Protein AF-A0A0F9PPL3-F1 (afdb_monomer)

Solvent-accessible surface area (backbone atoms only — not comparable to full-atom values): 7436 Å² total; per-residue (Å²): 102,37,59,68,62,49,50,50,50,24,46,41,44,63,75,45,86,66,79,56,98,66,83,35,26,30,70,83,72,95,80,72,98,44,82,93,59,72,66,52,59,6,42,39,38,78,54,44,34,40,35,65,80,36,61,92,53,23,34,75,57,96,89,38,38,31,41,72,84,54,58,98,86,58,47,48,64,60,35,47,22,65,71,36,41,45,51,70,71,55,43,39,36,66,45,36,45,69,32,47,48,101,89,39,80,53,46,56,42,83,43,48,51,52,56,48,17,52,50,48,53,51,50,46,54,56,63,75,74,109

Structure (mmCIF, N/CA/C/O backbone):
data_AF-A0A0F9PPL3-F1
#
_entry.id   AF-A0A0F9PPL3-F1
#
loop_
_atom_site.group_PDB
_atom_site.id
_atom_site.type_symbol
_atom_site.label_atom_id
_atom_site.label_alt_id
_atom_site.label_comp_id
_atom_site.label_asym_id
_atom_site.label_entity_id
_atom_site.label_seq_id
_atom_site.pdbx_PDB_ins_code
_atom_site.Cartn_x
_atom_site.Cartn_y
_atom_site.Cartn_z
_atom_site.occupancy
_atom_site.B_iso_or_equiv
_atom_site.auth_seq_id
_atom_site.auth_comp_id
_atom_site.auth_asym_id
_atom_site.auth_atom_id
_atom_site.pdbx_PDB_model_num
ATOM 1 N N . MET A 1 1 ? -14.746 -1.148 1.327 1.00 94.25 1 MET A N 1
ATOM 2 C CA . MET A 1 1 ? -13.420 -1.378 1.930 1.00 94.25 1 MET A CA 1
ATOM 3 C C . MET A 1 1 ? -13.304 -2.798 2.449 1.00 94.25 1 MET A C 1
ATOM 5 O O . MET A 1 1 ? -14.136 -3.239 3.233 1.00 94.25 1 MET A O 1
ATOM 9 N N . ASN A 1 2 ? -12.224 -3.485 2.084 1.00 95.56 2 ASN A N 1
ATOM 10 C CA . ASN A 1 2 ? -11.830 -4.776 2.633 1.00 95.56 2 ASN A CA 1
ATOM 11 C C . ASN A 1 2 ? -10.816 -4.587 3.779 1.00 95.56 2 ASN A C 1
ATOM 13 O O . ASN A 1 2 ? -9.601 -4.665 3.582 1.00 95.56 2 ASN A O 1
ATOM 17 N N . ALA A 1 3 ? -11.331 -4.331 4.989 1.00 97.38 3 ALA A N 1
ATOM 18 C CA . ALA A 1 3 ? -10.523 -4.103 6.194 1.00 97.38 3 ALA A CA 1
ATOM 19 C C . ALA A 1 3 ? -9.535 -5.246 6.474 1.00 97.38 3 ALA A C 1
ATOM 21 O O . ALA A 1 3 ? -8.390 -5.000 6.844 1.00 97.38 3 ALA A O 1
ATOM 22 N N . SER A 1 4 ? -9.959 -6.496 6.259 1.00 98.06 4 SER A N 1
ATOM 23 C CA . SER A 1 4 ? -9.128 -7.673 6.527 1.00 98.06 4 SER A CA 1
ATOM 24 C C . SER A 1 4 ? -7.853 -7.671 5.682 1.00 98.06 4 SER A C 1
ATOM 26 O O . SER A 1 4 ? -6.767 -7.853 6.228 1.00 98.06 4 SER A O 1
ATOM 28 N N . ARG A 1 5 ? -7.957 -7.389 4.376 1.00 97.94 5 ARG A N 1
ATOM 29 C CA . ARG A 1 5 ? -6.788 -7.301 3.483 1.00 97.94 5 ARG A CA 1
ATOM 30 C C . ARG A 1 5 ? -5.855 -6.148 3.857 1.00 97.94 5 ARG A C 1
ATOM 32 O O . ARG A 1 5 ? -4.642 -6.326 3.863 1.00 97.94 5 ARG A O 1
ATOM 39 N N . LEU A 1 6 ? -6.405 -4.987 4.216 1.00 97.75 6 LEU A N 1
ATOM 40 C CA . LEU A 1 6 ? -5.604 -3.845 4.671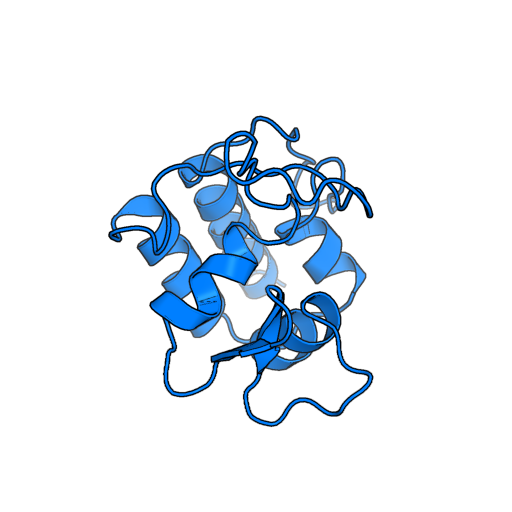 1.00 97.75 6 LEU A CA 1
ATOM 41 C C . LEU A 1 6 ? -4.837 -4.165 5.964 1.00 97.75 6 LEU A C 1
ATOM 43 O O . LEU A 1 6 ? -3.649 -3.870 6.070 1.00 97.75 6 LEU A O 1
ATOM 47 N N . LEU A 1 7 ? -5.486 -4.811 6.934 1.00 98.00 7 LEU A N 1
ATOM 48 C CA . LEU A 1 7 ? -4.837 -5.207 8.185 1.00 98.00 7 LEU A CA 1
ATOM 49 C C . LEU A 1 7 ? -3.779 -6.299 7.982 1.00 98.00 7 LEU A C 1
ATOM 51 O O . LEU A 1 7 ? -2.741 -6.235 8.636 1.00 98.00 7 LEU A O 1
ATOM 55 N N . GLN A 1 8 ? -4.002 -7.242 7.062 1.00 97.69 8 GLN A N 1
ATOM 56 C CA . GLN A 1 8 ? -2.989 -8.229 6.663 1.00 97.69 8 GLN A CA 1
ATOM 57 C C . GLN A 1 8 ? -1.757 -7.553 6.046 1.00 97.69 8 GLN A C 1
ATOM 59 O O . GLN A 1 8 ? -0.633 -7.900 6.402 1.00 97.69 8 GLN A O 1
ATOM 64 N N . LEU A 1 9 ? -1.946 -6.548 5.179 1.00 96.12 9 LEU A N 1
ATOM 65 C CA . LEU A 1 9 ? -0.821 -5.775 4.645 1.00 96.12 9 LEU A CA 1
ATOM 66 C C . LEU A 1 9 ? -0.060 -5.055 5.758 1.00 96.12 9 LEU A C 1
ATOM 68 O O . LEU A 1 9 ? 1.164 -5.106 5.798 1.00 96.12 9 LEU A O 1
ATOM 72 N N . ALA A 1 10 ? -0.776 -4.395 6.671 1.00 96.56 10 ALA A N 1
ATOM 73 C CA . ALA A 1 10 ? -0.157 -3.698 7.794 1.00 96.56 10 ALA A CA 1
ATOM 74 C C . ALA A 1 10 ? 0.653 -4.653 8.686 1.00 96.56 10 ALA A C 1
ATOM 76 O O . ALA A 1 10 ? 1.751 -4.309 9.111 1.00 96.56 10 ALA A O 1
ATOM 77 N N . GLU A 1 11 ? 0.142 -5.860 8.937 1.00 97.12 11 GLU A N 1
ATOM 78 C CA . GLU A 1 11 ? 0.864 -6.894 9.678 1.00 97.12 11 GLU A CA 1
ATOM 79 C C . GLU A 1 11 ? 2.133 -7.342 8.944 1.00 97.12 11 GLU A C 1
ATOM 81 O O . GLU A 1 11 ? 3.209 -7.330 9.540 1.00 97.12 11 GLU A O 1
ATOM 86 N N . HIS A 1 12 ? 2.052 -7.636 7.643 1.00 95.00 12 HIS A N 1
ATOM 87 C CA . HIS A 1 12 ? 3.228 -7.975 6.830 1.00 95.00 12 HIS A CA 1
ATOM 88 C C . HIS A 1 12 ? 4.293 -6.872 6.861 1.00 95.00 12 HIS A C 1
ATOM 90 O O . HIS A 1 12 ? 5.479 -7.136 7.056 1.00 95.00 12 HIS A O 1
ATOM 96 N N . LEU A 1 13 ? 3.867 -5.615 6.751 1.00 92.69 13 LEU A N 1
ATOM 97 C CA . LEU A 1 13 ? 4.751 -4.457 6.838 1.00 92.69 13 LEU A CA 1
ATOM 98 C C . LEU A 1 13 ? 5.356 -4.250 8.234 1.00 92.69 13 LEU A C 1
ATOM 100 O O . LEU A 1 13 ? 6.360 -3.561 8.345 1.00 92.69 13 LEU A O 1
ATOM 104 N N . GLU A 1 14 ? 4.798 -4.808 9.305 1.00 94.06 14 GLU A N 1
ATOM 105 C CA . GLU A 1 14 ? 5.356 -4.697 10.662 1.00 94.06 14 GLU A CA 1
ATOM 106 C C . GLU A 1 14 ? 6.247 -5.884 11.007 1.00 94.06 14 GLU A C 1
ATOM 108 O O . GLU A 1 14 ? 7.359 -5.694 11.499 1.00 94.06 14 GLU A O 1
ATOM 113 N N . THR A 1 15 ? 5.824 -7.105 10.687 1.00 89.81 15 THR A N 1
ATOM 114 C CA . THR A 1 15 ? 6.451 -8.337 11.195 1.00 89.81 15 THR A CA 1
ATOM 115 C C . THR A 1 15 ? 6.891 -9.311 10.106 1.00 89.81 15 THR A C 1
ATOM 117 O O . THR A 1 15 ? 7.691 -10.202 10.386 1.00 89.81 15 THR A O 1
ATOM 120 N N . GLY A 1 16 ? 6.428 -9.130 8.868 1.00 80.31 16 GLY A N 1
ATOM 121 C CA . GLY A 1 16 ? 6.745 -9.998 7.738 1.00 80.31 16 GLY A CA 1
ATOM 122 C C . GLY A 1 16 ? 8.163 -9.813 7.198 1.00 80.31 16 GLY A C 1
ATOM 123 O O . GLY A 1 16 ? 8.786 -8.748 7.342 1.00 80.31 16 GLY A O 1
ATOM 124 N N . GLU A 1 17 ? 8.661 -10.867 6.552 1.00 85.50 17 GLU A N 1
ATOM 125 C CA . GLU A 1 17 ? 9.817 -10.797 5.660 1.00 85.50 17 GLU A CA 1
ATOM 126 C C . GLU A 1 17 ? 9.386 -10.066 4.386 1.00 85.50 17 GLU A C 1
ATOM 128 O O . GLU A 1 17 ? 8.467 -10.505 3.699 1.00 85.50 17 GLU A O 1
ATOM 133 N N . LEU A 1 18 ? 10.010 -8.922 4.098 1.00 82.50 18 LEU A N 1
ATOM 134 C CA . LEU A 1 18 ? 9.692 -8.159 2.891 1.00 82.50 18 LEU A CA 1
ATOM 135 C C . LEU A 1 18 ? 10.105 -8.949 1.652 1.00 82.50 18 LEU A C 1
ATOM 137 O O . LEU A 1 18 ? 11.150 -9.598 1.643 1.00 82.50 18 LEU A O 1
ATOM 141 N N . GLY A 1 19 ? 9.346 -8.799 0.571 1.00 74.75 19 GLY A N 1
ATOM 142 C CA . GLY A 1 19 ? 9.712 -9.310 -0.746 1.00 74.75 19 GLY A CA 1
ATOM 143 C C . GLY A 1 19 ? 10.970 -8.651 -1.327 1.00 74.75 19 GLY A C 1
ATOM 144 O O . GLY A 1 19 ? 11.479 -9.110 -2.350 1.00 74.75 19 GLY A O 1
ATOM 145 N N . HIS A 1 20 ? 11.482 -7.587 -0.695 1.00 71.81 20 HIS A N 1
ATOM 146 C CA . HIS A 1 20 ? 12.694 -6.869 -1.091 1.00 71.81 20 HIS A CA 1
ATOM 147 C C . HIS A 1 20 ? 13.557 -6.407 0.105 1.00 71.81 20 HIS A C 1
ATOM 149 O O . HIS A 1 20 ? 13.058 -6.156 1.201 1.00 71.81 20 HIS A O 1
ATOM 155 N N . GLU A 1 21 ? 14.862 -6.196 -0.112 1.00 67.69 21 GLU A N 1
ATOM 156 C CA . GLU A 1 21 ? 15.834 -5.882 0.957 1.00 67.69 21 GLU A CA 1
ATOM 157 C C . GLU A 1 21 ? 15.652 -4.505 1.629 1.00 67.69 21 GLU A C 1
ATOM 159 O O . GLU A 1 21 ? 16.094 -4.308 2.762 1.00 67.69 21 GLU A O 1
ATOM 164 N N . LYS A 1 22 ? 15.044 -3.526 0.946 1.00 71.50 22 LYS A N 1
ATOM 165 C CA . LYS A 1 22 ? 14.916 -2.140 1.431 1.00 71.50 22 LYS A CA 1
ATOM 166 C C . LYS A 1 22 ? 13.520 -1.598 1.174 1.00 71.50 22 LYS A C 1
ATOM 168 O O . LYS A 1 22 ? 13.004 -1.757 0.081 1.00 71.50 22 LYS A O 1
ATOM 173 N N . PHE A 1 23 ? 12.953 -0.910 2.161 1.00 77.94 23 PHE A N 1
ATOM 174 C CA . PHE A 1 23 ? 11.664 -0.224 2.054 1.00 77.94 23 PHE A CA 1
ATOM 175 C C . PHE A 1 23 ? 11.869 1.282 1.811 1.00 77.94 23 PHE A C 1
ATOM 177 O O . PHE A 1 23 ? 12.662 1.903 2.518 1.00 77.94 23 PHE A O 1
ATOM 184 N N . PHE A 1 24 ? 11.150 1.871 0.847 1.00 76.69 24 PHE A N 1
ATOM 185 C CA . PHE A 1 24 ? 11.185 3.307 0.519 1.00 76.69 24 PHE A CA 1
ATOM 186 C C . PHE A 1 24 ? 9.825 3.799 -0.003 1.00 76.69 24 PHE A C 1
ATOM 188 O O . PHE A 1 24 ? 9.321 3.300 -1.007 1.00 76.69 24 PHE A O 1
ATOM 195 N N . PHE A 1 25 ? 9.254 4.819 0.637 1.00 78.31 25 PHE A N 1
ATOM 196 C CA . PHE A 1 25 ? 7.884 5.292 0.405 1.00 78.31 25 PHE A CA 1
ATOM 197 C C . PHE A 1 25 ? 7.796 6.567 -0.471 1.00 78.31 25 PHE A C 1
ATOM 199 O O . PHE A 1 25 ? 7.082 7.499 -0.139 1.00 78.31 25 PHE A O 1
ATOM 206 N N . GLY A 1 26 ? 8.558 6.706 -1.563 1.00 66.44 26 GLY A N 1
ATOM 207 C CA . GLY A 1 26 ? 8.543 7.936 -2.406 1.00 66.44 26 GLY A CA 1
ATOM 208 C C . GLY A 1 26 ? 7.458 8.029 -3.517 1.00 66.44 26 GLY A C 1
ATOM 209 O O . GLY A 1 26 ? 6.447 7.351 -3.456 1.00 66.44 26 GLY A O 1
ATOM 210 N N . SER A 1 27 ? 7.650 8.812 -4.601 1.00 55.78 27 SER A N 1
ATOM 211 C CA . SER A 1 27 ? 6.760 8.835 -5.810 1.00 55.78 27 SER A CA 1
ATOM 212 C C . SER A 1 27 ? 7.393 8.263 -7.106 1.00 55.78 27 SER A C 1
ATOM 214 O O . SER A 1 27 ? 8.617 8.225 -7.223 1.00 55.78 27 SER A O 1
ATOM 216 N N . PHE A 1 28 ? 6.597 7.797 -8.087 1.00 56.25 28 PHE A N 1
ATOM 217 C CA . PHE A 1 28 ? 7.105 7.266 -9.374 1.00 56.25 28 PHE A CA 1
ATOM 218 C C . PHE A 1 28 ? 8.019 8.275 -10.090 1.00 56.25 28 PHE A C 1
ATOM 220 O O . PHE A 1 28 ? 7.570 9.358 -10.460 1.00 56.25 28 PHE A O 1
ATOM 227 N N . THR A 1 29 ? 9.263 7.898 -10.387 1.00 41.03 29 THR A N 1
ATOM 228 C CA . THR A 1 29 ? 10.064 8.568 -11.420 1.00 41.03 29 THR A CA 1
ATOM 229 C C . THR A 1 29 ? 10.253 7.612 -12.590 1.00 41.03 29 THR A C 1
ATOM 231 O O . THR A 1 29 ? 10.987 6.627 -12.521 1.00 41.03 29 THR A O 1
ATOM 234 N N . ALA A 1 30 ? 9.550 7.880 -13.690 1.00 39.25 30 ALA A N 1
ATOM 235 C CA . ALA A 1 30 ? 9.774 7.188 -14.948 1.00 39.25 30 ALA A CA 1
ATOM 236 C C . ALA A 1 30 ? 11.198 7.493 -15.440 1.00 39.25 30 ALA A C 1
ATOM 238 O O . ALA A 1 30 ? 11.453 8.555 -15.999 1.00 39.25 30 ALA A O 1
ATOM 239 N N . GLY A 1 31 ? 12.122 6.558 -15.223 1.00 36.50 31 GLY A N 1
ATOM 240 C CA . GLY A 1 31 ? 13.445 6.586 -15.836 1.00 36.50 31 GLY A CA 1
ATOM 241 C C . GLY A 1 31 ? 14.592 6.509 -14.844 1.00 36.50 31 GLY A C 1
ATOM 242 O O . GLY A 1 31 ? 15.163 7.525 -14.489 1.00 36.50 31 GLY A O 1
ATOM 243 N N . GLU A 1 32 ? 14.985 5.289 -14.484 1.00 39.09 32 GLU A N 1
ATOM 244 C CA . GLU A 1 32 ? 16.390 4.868 -14.464 1.00 39.09 32 GLU A CA 1
ATOM 245 C C . GLU A 1 32 ? 16.431 3.336 -14.320 1.00 39.09 32 GLU A C 1
ATOM 247 O O . GLU A 1 32 ? 16.128 2.778 -13.271 1.00 39.09 32 GLU A O 1
ATOM 252 N N . ARG A 1 33 ? 16.791 2.628 -15.402 1.00 41.50 33 ARG A N 1
ATOM 253 C CA . ARG A 1 33 ? 17.044 1.172 -15.421 1.00 41.50 33 ARG A CA 1
ATOM 254 C C . ARG A 1 33 ? 18.409 0.847 -14.788 1.00 41.50 33 ARG A C 1
ATOM 256 O O . ARG A 1 33 ? 19.229 0.184 -15.418 1.00 41.50 33 ARG A O 1
ATOM 263 N N . ASN A 1 34 ? 18.710 1.381 -13.606 1.00 41.69 34 ASN A N 1
ATOM 264 C CA . ASN A 1 34 ? 19.970 1.095 -12.925 1.00 41.69 34 ASN A CA 1
ATOM 265 C C . ASN A 1 34 ? 19.734 0.110 -11.763 1.00 41.69 34 ASN A C 1
ATOM 267 O O . ASN A 1 34 ? 19.146 0.510 -10.759 1.00 41.69 34 ASN A O 1
ATOM 271 N N . PRO A 1 35 ? 20.200 -1.147 -11.869 1.00 41.28 35 PRO A N 1
ATOM 272 C CA . PRO A 1 35 ? 20.045 -2.152 -10.820 1.00 41.28 35 PRO A CA 1
ATOM 2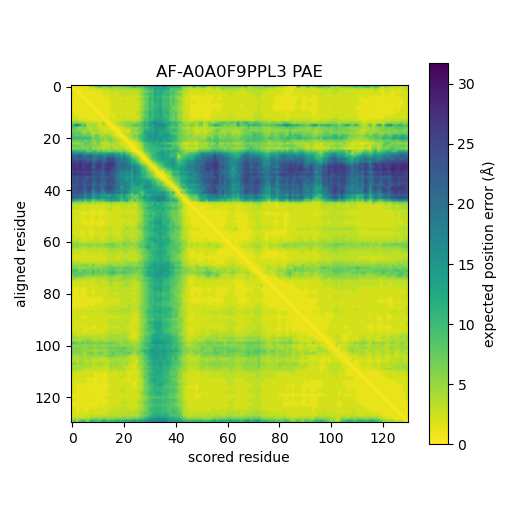73 C C . PRO A 1 35 ? 20.859 -1.848 -9.547 1.00 41.28 35 PRO A C 1
ATOM 275 O O . PRO A 1 35 ? 20.516 -2.319 -8.476 1.00 41.28 35 PRO A O 1
ATOM 278 N N . ASP A 1 36 ? 21.883 -0.996 -9.585 1.00 42.22 36 ASP A N 1
ATOM 279 C CA . ASP A 1 36 ? 22.588 -0.575 -8.357 1.00 42.22 36 ASP A CA 1
ATOM 280 C C . ASP A 1 36 ? 21.890 0.608 -7.663 1.00 42.22 36 ASP A C 1
ATOM 282 O O . ASP A 1 36 ? 22.242 1.016 -6.554 1.00 42.22 36 ASP A O 1
ATOM 286 N N . ARG A 1 37 ? 20.862 1.154 -8.322 1.00 43.31 37 ARG A N 1
ATOM 287 C CA . ARG A 1 37 ? 19.906 2.128 -7.794 1.00 43.31 37 ARG A CA 1
ATOM 288 C C . ARG A 1 37 ? 18.507 1.521 -7.765 1.00 43.31 37 ARG A C 1
ATOM 290 O O . ARG A 1 37 ? 17.551 2.209 -8.124 1.00 43.31 37 ARG A O 1
ATOM 297 N N . TYR A 1 38 ? 18.365 0.265 -7.327 1.00 41.81 38 TYR A N 1
ATOM 298 C CA . TYR A 1 38 ? 17.075 -0.249 -6.851 1.00 41.81 38 TYR A CA 1
ATOM 299 C C . TYR A 1 38 ? 16.640 0.548 -5.606 1.00 41.81 38 TYR A C 1
ATOM 301 O O . TYR A 1 38 ? 16.635 0.066 -4.478 1.00 41.81 38 TYR A O 1
ATOM 309 N N . ASN A 1 39 ? 16.297 1.813 -5.822 1.00 39.88 39 ASN A N 1
ATOM 310 C CA . ASN A 1 39 ? 15.390 2.562 -4.993 1.00 39.88 39 ASN A CA 1
ATOM 311 C C . ASN A 1 39 ? 14.038 1.984 -5.375 1.00 39.88 39 ASN A C 1
ATOM 313 O O . ASN A 1 39 ? 13.524 2.268 -6.457 1.00 39.88 39 ASN A O 1
ATOM 317 N N . CYS A 1 40 ? 13.529 1.072 -4.555 1.00 43.62 40 CYS A N 1
ATOM 318 C CA . CYS A 1 40 ? 12.172 0.574 -4.681 1.00 43.62 40 CYS A CA 1
ATOM 319 C C . CYS A 1 40 ? 11.241 1.758 -4.980 1.00 43.62 40 CYS A C 1
ATOM 321 O O . CYS A 1 40 ? 11.262 2.779 -4.291 1.00 43.62 40 CYS A O 1
ATOM 323 N N . GLY A 1 41 ? 10.527 1.646 -6.099 1.00 40.25 41 GLY A N 1
ATOM 324 C CA . GLY A 1 41 ? 9.656 2.661 -6.667 1.00 40.25 41 GLY A CA 1
ATOM 325 C C . GLY A 1 41 ? 8.409 2.869 -5.820 1.00 40.25 41 GLY A C 1
ATOM 326 O O . GLY A 1 41 ? 7.297 2.547 -6.218 1.00 40.25 41 GLY A O 1
ATOM 327 N N . THR A 1 42 ? 8.622 3.477 -4.666 1.00 50.81 42 THR A N 1
ATOM 328 C CA . THR A 1 42 ? 7.969 4.715 -4.309 1.00 50.81 42 THR A CA 1
ATOM 329 C C . THR A 1 42 ? 6.490 4.644 -3.886 1.00 50.81 42 THR A C 1
ATOM 331 O O . THR A 1 42 ? 6.233 4.694 -2.688 1.00 50.81 42 THR A O 1
ATOM 334 N N . VAL A 1 43 ? 5.518 4.447 -4.779 1.00 51.19 43 VAL A N 1
ATOM 335 C CA . VAL A 1 43 ? 4.130 4.112 -4.353 1.00 51.19 43 VAL A CA 1
ATOM 336 C C . VAL A 1 43 ? 4.003 2.601 -4.077 1.00 51.19 43 VAL A C 1
ATOM 338 O O . VAL A 1 43 ? 3.136 2.112 -3.352 1.00 51.19 43 VAL A O 1
ATOM 341 N N . GLY A 1 44 ? 4.937 1.844 -4.650 1.00 54.88 44 GLY A N 1
ATOM 342 C CA . GLY A 1 44 ? 4.981 0.396 -4.705 1.00 54.88 44 GLY A CA 1
ATOM 343 C C . GLY A 1 44 ? 5.881 -0.257 -3.666 1.00 54.88 44 GLY A C 1
ATOM 344 O O . GLY A 1 44 ? 6.397 -1.320 -3.964 1.00 54.88 44 GLY A O 1
ATOM 345 N N . CYS A 1 45 ? 6.079 0.308 -2.473 1.00 68.62 45 CYS A N 1
ATOM 346 C CA . CYS A 1 45 ? 6.577 -0.521 -1.369 1.00 68.62 45 CYS A CA 1
ATOM 347 C C . CYS A 1 45 ? 5.411 -1.240 -0.694 1.00 68.62 45 CYS A C 1
ATOM 349 O O . CYS A 1 45 ? 5.339 -2.452 -0.779 1.00 68.62 45 CYS A O 1
ATOM 351 N N . ALA A 1 46 ? 4.407 -0.538 -0.162 1.00 81.81 46 ALA A N 1
ATOM 352 C CA . ALA A 1 46 ? 3.231 -1.223 0.389 1.00 81.81 46 ALA A CA 1
ATOM 353 C C . ALA A 1 46 ? 2.469 -2.040 -0.677 1.00 81.81 46 ALA A C 1
ATOM 355 O O . ALA A 1 46 ? 2.186 -3.211 -0.456 1.00 81.81 46 ALA A O 1
ATOM 356 N N . ILE A 1 47 ? 2.207 -1.471 -1.862 1.00 89.06 47 ILE A N 1
ATOM 357 C CA . ILE A 1 47 ? 1.557 -2.214 -2.961 1.00 89.06 47 ILE A CA 1
ATOM 358 C C . ILE A 1 47 ? 2.521 -3.229 -3.611 1.00 89.06 47 ILE A C 1
ATOM 360 O O . ILE A 1 47 ? 2.092 -4.273 -4.094 1.00 89.06 47 ILE A O 1
ATOM 364 N N . GLY A 1 48 ? 3.833 -2.971 -3.611 1.00 86.56 48 GLY A N 1
ATOM 365 C CA . GLY A 1 48 ? 4.823 -3.923 -4.143 1.00 86.56 48 GLY A CA 1
ATOM 366 C C . GLY A 1 48 ? 5.059 -5.136 -3.264 1.00 86.56 48 GLY A C 1
ATOM 367 O O . GLY A 1 48 ? 5.539 -6.145 -3.768 1.00 86.56 48 GLY A O 1
ATOM 368 N N . GLU A 1 49 ? 4.651 -5.084 -2.000 1.00 89.88 49 GLU A N 1
ATOM 369 C CA . GLU A 1 49 ? 4.580 -6.262 -1.144 1.00 89.88 49 GLU A CA 1
ATOM 370 C C . GLU A 1 49 ? 3.344 -7.133 -1.450 1.00 89.88 49 GLU A C 1
ATOM 372 O O . GLU A 1 49 ? 3.314 -8.296 -1.053 1.00 89.88 49 GLU A O 1
ATOM 377 N N . CYS A 1 50 ? 2.341 -6.651 -2.205 1.00 92.62 50 CYS A N 1
ATOM 378 C CA . CYS A 1 50 ? 1.131 -7.433 -2.496 1.00 92.62 50 CYS A CA 1
ATOM 379 C C . CYS A 1 50 ? 1.414 -8.797 -3.165 1.00 92.62 50 CYS A C 1
ATOM 381 O O . CYS A 1 50 ? 0.819 -9.780 -2.725 1.00 92.62 50 CYS A O 1
ATOM 383 N N . PRO A 1 51 ? 2.317 -8.935 -4.163 1.00 91.81 51 PRO A N 1
ATOM 384 C CA . PRO A 1 51 ? 2.713 -10.247 -4.687 1.00 91.81 51 PRO A CA 1
ATOM 385 C C . PRO A 1 51 ? 3.373 -11.183 -3.663 1.00 91.81 51 PRO A C 1
ATOM 387 O O . PRO A 1 51 ? 3.285 -12.397 -3.830 1.00 91.81 51 PRO A O 1
ATOM 390 N N . ALA A 1 52 ? 4.022 -10.655 -2.618 1.00 90.00 52 ALA A N 1
ATOM 391 C CA . ALA A 1 52 ? 4.607 -11.463 -1.546 1.00 90.00 52 ALA A CA 1
ATOM 392 C C . ALA A 1 52 ? 3.539 -11.931 -0.542 1.00 90.00 52 ALA A C 1
ATOM 394 O O . ALA A 1 52 ? 3.550 -13.090 -0.131 1.00 90.00 52 ALA A O 1
ATOM 395 N N . VAL A 1 53 ? 2.583 -11.059 -0.197 1.00 93.81 53 VAL A N 1
ATOM 396 C CA . VAL A 1 53 ? 1.483 -11.374 0.734 1.00 93.81 53 VAL A CA 1
ATOM 397 C C . VAL A 1 53 ? 0.421 -12.271 0.080 1.00 93.81 53 VAL A C 1
ATOM 399 O O . VAL A 1 53 ? -0.069 -13.213 0.702 1.00 93.81 53 VAL A O 1
ATOM 402 N N . TRP A 1 54 ? 0.084 -12.018 -1.189 1.00 96.12 54 TRP A N 1
ATOM 403 C CA . TRP A 1 54 ? -0.977 -12.710 -1.931 1.00 96.12 54 TRP A CA 1
ATOM 404 C C . TRP A 1 54 ? -0.505 -13.195 -3.315 1.00 96.12 54 TRP A C 1
ATOM 406 O O . TRP A 1 54 ? -1.030 -12.760 -4.345 1.00 96.12 54 TRP A O 1
ATOM 416 N N . PRO A 1 55 ? 0.435 -14.156 -3.388 1.00 94.56 55 PRO A N 1
ATOM 417 C CA . PRO A 1 55 ? 1.018 -14.618 -4.657 1.00 94.56 55 PRO A CA 1
ATOM 418 C C . PRO A 1 55 ? 0.008 -15.275 -5.616 1.00 94.56 55 PRO A C 1
ATOM 420 O O . PRO A 1 55 ? 0.273 -15.405 -6.815 1.00 94.56 55 PRO A O 1
ATOM 423 N N . GLY A 1 56 ? -1.150 -15.709 -5.106 1.00 96.50 56 GLY A N 1
ATOM 424 C CA . GLY A 1 56 ? -2.253 -16.256 -5.902 1.00 96.50 56 GLY A CA 1
ATOM 425 C C . GLY A 1 56 ? -3.173 -15.202 -6.527 1.00 96.50 56 GLY A C 1
ATOM 426 O O . GLY A 1 56 ? -3.936 -15.545 -7.423 1.00 96.50 56 GLY A O 1
ATOM 427 N N . GLU A 1 57 ? -3.098 -13.943 -6.088 1.00 97.88 57 GLU A N 1
ATOM 428 C CA . GLU A 1 57 ? -3.965 -12.845 -6.549 1.00 97.88 57 GLU A CA 1
ATOM 429 C C . GLU A 1 57 ? -3.165 -11.754 -7.271 1.00 97.88 57 GLU A C 1
ATOM 431 O O . GLU A 1 57 ? -3.665 -11.147 -8.216 1.00 97.88 57 GLU A O 1
ATOM 436 N N . TRP A 1 58 ? -1.907 -11.553 -6.876 1.00 94.25 58 TRP A N 1
ATOM 437 C CA . TRP A 1 58 ? -1.009 -10.540 -7.420 1.00 94.25 58 TRP A CA 1
ATOM 438 C C . TRP A 1 58 ? 0.199 -11.159 -8.127 1.00 94.25 58 TRP A C 1
ATOM 440 O O . TRP A 1 58 ? 0.659 -12.252 -7.791 1.00 94.25 58 TRP A O 1
ATOM 450 N N . GLU A 1 59 ? 0.738 -10.436 -9.104 1.00 90.81 59 GLU A N 1
ATOM 451 C CA . GLU A 1 59 ? 1.992 -10.763 -9.778 1.00 90.81 59 GLU A CA 1
ATOM 452 C C . GLU A 1 59 ? 2.746 -9.505 -10.218 1.00 90.81 59 GLU A C 1
ATOM 454 O O . GLU A 1 59 ? 2.205 -8.400 -10.212 1.00 90.81 59 GLU A O 1
ATOM 459 N N . PHE A 1 60 ? 4.005 -9.673 -10.624 1.00 85.31 60 PHE A N 1
ATOM 460 C CA . PHE A 1 60 ? 4.767 -8.603 -11.257 1.00 85.31 60 PHE A CA 1
ATOM 461 C C . PHE A 1 60 ? 4.626 -8.669 -12.778 1.00 85.31 60 PHE A C 1
ATOM 463 O O . PHE A 1 60 ? 5.103 -9.611 -13.413 1.00 85.31 60 PHE A O 1
ATOM 470 N N . LYS A 1 61 ? 4.058 -7.621 -13.375 1.00 82.00 61 LYS A N 1
ATOM 471 C CA . LYS A 1 61 ? 4.001 -7.421 -14.826 1.00 82.00 61 LYS A CA 1
ATOM 472 C C . LYS A 1 61 ? 4.799 -6.175 -15.181 1.00 82.00 61 LYS A C 1
ATOM 474 O O . LYS A 1 61 ? 4.511 -5.093 -14.690 1.00 82.00 61 LYS A O 1
ATOM 479 N N . ASN A 1 62 ? 5.833 -6.316 -16.013 1.00 78.94 62 ASN A N 1
ATOM 480 C CA . ASN A 1 62 ? 6.744 -5.212 -16.356 1.00 78.94 62 ASN A CA 1
ATOM 481 C C . ASN A 1 62 ? 7.306 -4.474 -15.119 1.00 78.94 62 ASN A C 1
ATOM 483 O O . ASN A 1 62 ? 7.363 -3.249 -15.108 1.00 78.94 62 ASN A O 1
ATOM 487 N N . LEU A 1 63 ? 7.723 -5.228 -14.090 1.00 75.94 63 LEU A N 1
ATOM 488 C CA . LEU A 1 63 ? 8.221 -4.724 -12.793 1.00 75.94 63 LEU A CA 1
ATOM 489 C C . LEU A 1 63 ? 7.173 -4.022 -11.911 1.00 75.94 63 LEU A C 1
ATOM 491 O O . LEU A 1 63 ? 7.522 -3.497 -10.859 1.00 75.94 63 LEU A O 1
ATOM 495 N N . MET A 1 64 ? 5.901 -4.039 -12.306 1.00 81.38 64 MET A N 1
ATOM 496 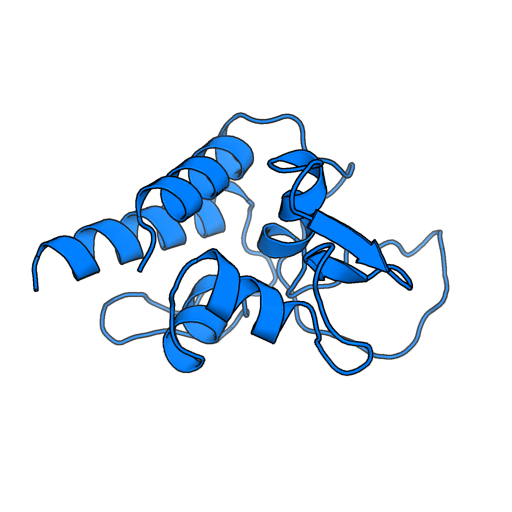C CA . MET A 1 64 ? 4.808 -3.418 -11.565 1.00 81.38 64 MET A CA 1
ATOM 497 C C . MET A 1 64 ? 3.948 -4.494 -10.895 1.00 81.38 64 MET A C 1
ATOM 499 O O . MET A 1 64 ? 3.564 -5.448 -11.576 1.00 81.38 64 MET A O 1
ATOM 503 N N . PRO A 1 65 ? 3.632 -4.373 -9.594 1.00 86.88 65 PRO A N 1
ATOM 504 C CA . PRO A 1 65 ? 2.675 -5.258 -8.942 1.00 86.88 65 PRO A CA 1
ATOM 505 C C . PRO A 1 65 ? 1.277 -4.983 -9.503 1.00 86.88 65 PRO A C 1
ATOM 507 O O . PRO A 1 65 ? 0.787 -3.856 -9.441 1.00 86.88 65 PRO A O 1
ATOM 510 N N . VAL A 1 66 ? 0.626 -5.994 -10.058 1.00 91.62 66 VAL A N 1
ATOM 511 C CA . VAL A 1 66 ? -0.747 -5.908 -10.571 1.00 91.62 66 VAL A CA 1
ATOM 512 C C . VAL A 1 66 ? -1.532 -7.144 -10.151 1.00 91.62 66 VAL A C 1
ATOM 514 O O . VAL A 1 66 ? -0.946 -8.171 -9.798 1.00 91.62 66 VAL A O 1
ATOM 517 N N . LEU A 1 67 ? -2.861 -7.060 -10.187 1.00 95.81 67 LEU A N 1
ATOM 518 C CA . LEU A 1 67 ? -3.699 -8.246 -10.039 1.00 95.81 67 LEU A CA 1
ATOM 519 C C . LEU A 1 67 ? -3.486 -9.183 -11.231 1.00 95.81 67 LEU A C 1
ATOM 521 O O . LEU A 1 67 ? -3.315 -8.741 -12.365 1.00 95.81 67 LEU A O 1
ATOM 525 N N . ARG A 1 68 ? -3.535 -10.493 -10.992 1.00 95.88 68 ARG A N 1
ATOM 526 C CA . ARG A 1 68 ? -3.384 -11.507 -12.051 1.00 95.88 68 ARG A CA 1
ATOM 527 C C . ARG A 1 68 ? -4.472 -11.430 -13.121 1.00 95.88 68 ARG A C 1
ATOM 529 O O . ARG A 1 68 ? -4.251 -11.851 -14.251 1.00 95.88 68 ARG A O 1
ATOM 536 N N . ASP A 1 69 ? -5.645 -10.919 -12.763 1.00 95.69 69 ASP A N 1
ATOM 537 C CA . ASP A 1 69 ? -6.776 -10.703 -13.666 1.00 95.69 69 ASP A CA 1
ATOM 538 C C . ASP A 1 69 ? -6.847 -9.265 -14.215 1.00 95.69 69 ASP A C 1
ATOM 540 O O . ASP A 1 69 ? -7.833 -8.897 -14.854 1.00 95.69 69 ASP A O 1
ATOM 544 N N . ALA A 1 70 ? -5.819 -8.444 -13.976 1.00 92.44 70 ALA A N 1
ATOM 545 C CA . ALA A 1 70 ? -5.757 -7.070 -14.456 1.00 92.44 70 ALA A CA 1
ATOM 546 C C . ALA A 1 70 ? -5.674 -7.005 -15.991 1.00 92.44 70 ALA A C 1
ATOM 548 O O . ALA A 1 70 ? -4.884 -7.709 -16.633 1.00 92.44 70 ALA A O 1
ATOM 549 N N . GLY A 1 71 ? -6.470 -6.112 -16.588 1.00 89.94 71 GLY A N 1
ATOM 550 C CA . GLY A 1 71 ? -6.384 -5.803 -18.015 1.00 89.94 71 GLY A CA 1
ATOM 551 C C . GLY A 1 71 ? -5.032 -5.195 -18.419 1.00 89.94 71 GLY A C 1
ATOM 552 O O . GLY A 1 71 ? -4.228 -4.784 -17.587 1.00 89.94 71 GLY A O 1
ATOM 553 N N . GLU A 1 72 ? -4.759 -5.089 -19.724 1.00 85.75 72 GLU A N 1
ATOM 554 C CA . GLU A 1 72 ? -3.486 -4.530 -20.227 1.00 85.75 72 GLU A CA 1
ATOM 555 C C . GLU A 1 72 ? -3.236 -3.068 -19.833 1.00 85.75 72 GLU A C 1
ATOM 557 O O . GLU A 1 72 ? -2.084 -2.643 -19.789 1.00 85.75 72 GLU A O 1
ATOM 562 N N . LEU A 1 73 ? -4.303 -2.317 -19.555 1.00 85.00 73 LEU A N 1
ATOM 563 C CA . LEU A 1 73 ? -4.259 -0.893 -19.216 1.00 85.00 73 LEU A CA 1
ATOM 564 C C . LEU A 1 73 ? -4.379 -0.622 -17.711 1.00 85.00 73 LEU A C 1
ATOM 566 O O . LEU A 1 73 ? -4.376 0.538 -17.311 1.00 85.00 73 LEU A O 1
ATOM 570 N N . GLU A 1 74 ? -4.517 -1.659 -16.884 1.00 85.50 74 GLU A N 1
ATOM 571 C CA . GLU A 1 74 ? -4.604 -1.489 -15.436 1.00 85.50 74 GLU A CA 1
ATOM 572 C C . GLU A 1 74 ? -3.212 -1.330 -14.822 1.00 85.50 74 GLU A C 1
ATOM 574 O O . GLU A 1 74 ? -2.313 -2.145 -15.043 1.00 85.50 74 GLU A O 1
ATOM 579 N N . ASP A 1 75 ? -3.048 -0.278 -14.024 1.00 88.62 75 ASP A N 1
ATOM 580 C CA . ASP A 1 75 ? -1.849 -0.050 -13.226 1.00 88.62 75 ASP A CA 1
ATOM 581 C C . ASP A 1 75 ? -2.015 -0.554 -11.781 1.00 88.62 75 ASP A C 1
ATOM 583 O O . ASP A 1 75 ? -3.090 -0.981 -11.3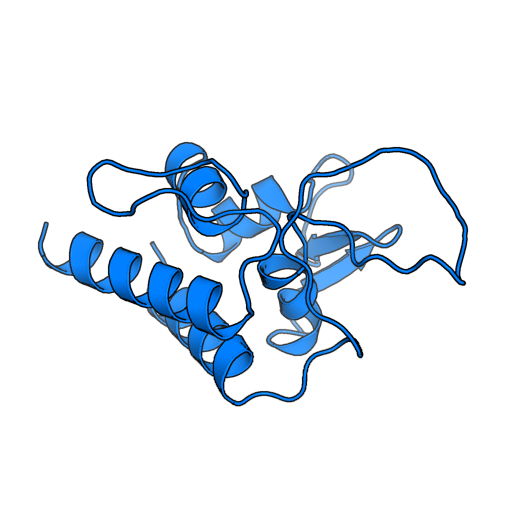44 1.00 88.62 75 ASP A O 1
ATOM 587 N N . SER A 1 76 ? -0.922 -0.497 -11.019 1.00 88.50 76 SER A N 1
ATOM 588 C CA . SER A 1 76 ? -0.877 -0.921 -9.618 1.00 88.50 76 SER A CA 1
ATOM 589 C C . SER A 1 76 ? -1.855 -0.167 -8.714 1.00 88.50 76 SER A C 1
ATOM 591 O O . SER A 1 76 ? -2.315 -0.735 -7.725 1.00 88.50 76 SER A O 1
ATOM 593 N N . LEU A 1 77 ? -2.176 1.091 -9.034 1.00 89.31 77 LEU A N 1
ATOM 594 C CA . LEU A 1 77 ? -3.057 1.923 -8.214 1.00 89.31 77 LEU A CA 1
ATOM 595 C C . LEU A 1 77 ? -4.507 1.479 -8.381 1.00 89.31 77 LEU A C 1
ATOM 597 O O . LEU A 1 77 ? -5.177 1.193 -7.392 1.00 89.31 77 LEU A O 1
ATOM 601 N N . ASN A 1 78 ? -4.945 1.303 -9.629 1.00 91.69 78 ASN A N 1
ATOM 602 C CA . ASN A 1 78 ? -6.263 0.757 -9.950 1.00 91.69 78 ASN A CA 1
ATOM 603 C C . ASN A 1 78 ? -6.436 -0.660 -9.377 1.00 91.69 78 ASN A C 1
ATOM 605 O O . ASN A 1 78 ? -7.483 -0.991 -8.815 1.00 91.69 78 ASN A O 1
ATOM 609 N N . CYS A 1 79 ? -5.386 -1.484 -9.456 1.00 94.06 79 CYS A N 1
ATOM 610 C CA . CYS A 1 79 ? -5.367 -2.808 -8.838 1.00 94.06 79 CYS A CA 1
ATOM 611 C C . CYS A 1 79 ? -5.555 -2.730 -7.315 1.00 94.06 79 CYS A C 1
ATOM 613 O O . CYS A 1 79 ? -6.333 -3.500 -6.754 1.00 94.06 79 CYS A O 1
ATOM 615 N N . ALA A 1 80 ? -4.875 -1.798 -6.639 1.00 94.19 80 ALA A N 1
ATOM 616 C CA . ALA A 1 80 ? -4.984 -1.620 -5.194 1.00 94.19 80 ALA A CA 1
ATOM 617 C C . ALA A 1 80 ? -6.372 -1.113 -4.778 1.00 94.19 80 ALA A C 1
ATOM 619 O O . ALA A 1 80 ? -6.958 -1.669 -3.849 1.00 94.19 80 ALA A O 1
ATOM 620 N N . GLU A 1 81 ? -6.929 -0.126 -5.490 1.00 95.31 81 GLU A N 1
ATOM 621 C CA . GLU A 1 81 ? -8.307 0.347 -5.287 1.00 95.31 81 GLU A CA 1
ATOM 622 C C . GLU A 1 81 ? -9.300 -0.815 -5.346 1.00 95.31 81 GLU A C 1
ATOM 624 O O . GLU A 1 81 ? -10.063 -1.034 -4.402 1.00 95.31 81 GLU A O 1
ATOM 629 N N . ARG A 1 82 ? -9.225 -1.627 -6.409 1.00 96.62 82 ARG A N 1
ATOM 630 C CA . ARG A 1 82 ? -10.098 -2.792 -6.597 1.00 96.62 82 ARG A CA 1
ATOM 631 C C . ARG A 1 82 ? -9.896 -3.852 -5.517 1.00 96.62 82 ARG A C 1
ATOM 633 O O . ARG A 1 82 ? -10.862 -4.412 -5.006 1.00 96.62 82 ARG A O 1
ATOM 640 N N . PHE A 1 83 ? -8.648 -4.152 -5.171 1.00 97.38 83 PHE A N 1
ATOM 641 C CA . PHE A 1 83 ? -8.323 -5.240 -4.253 1.00 97.38 83 PHE A CA 1
ATOM 642 C C . PHE A 1 83 ? -8.691 -4.933 -2.798 1.00 97.38 83 PHE A C 1
ATOM 644 O O . PHE A 1 83 ? -9.209 -5.803 -2.087 1.00 97.38 83 PHE A O 1
ATOM 651 N N . PHE A 1 84 ? -8.435 -3.699 -2.362 1.00 97.31 84 PHE A N 1
ATOM 652 C CA . PHE A 1 84 ? -8.755 -3.221 -1.019 1.00 97.31 84 PHE A CA 1
ATOM 653 C C . PHE A 1 84 ? -10.154 -2.606 -0.922 1.00 97.31 84 PHE A C 1
ATOM 655 O O . PHE A 1 84 ? -10.594 -2.293 0.185 1.00 97.31 84 PHE A O 1
ATOM 662 N N . ASP A 1 85 ? -10.873 -2.483 -2.041 1.00 97.44 85 ASP A N 1
ATOM 663 C CA . ASP A 1 85 ? -12.213 -1.895 -2.128 1.00 97.44 85 ASP A CA 1
ATOM 664 C C . ASP A 1 85 ? -12.248 -0.473 -1.524 1.00 97.44 85 ASP A C 1
ATOM 666 O O . ASP A 1 85 ? -13.056 -0.149 -0.648 1.00 97.44 85 ASP A O 1
ATOM 670 N N . ILE A 1 86 ? -11.286 0.351 -1.945 1.00 95.94 86 ILE A N 1
ATOM 671 C CA . ILE A 1 86 ? -11.102 1.758 -1.551 1.00 95.94 86 ILE A CA 1
ATOM 672 C C . ILE A 1 86 ? -11.169 2.653 -2.792 1.00 95.94 86 ILE A C 1
ATOM 674 O O . ILE A 1 86 ? -10.938 2.186 -3.904 1.00 95.94 86 ILE A O 1
ATOM 678 N N . ASN A 1 87 ? -11.481 3.937 -2.617 1.00 95.50 87 ASN A N 1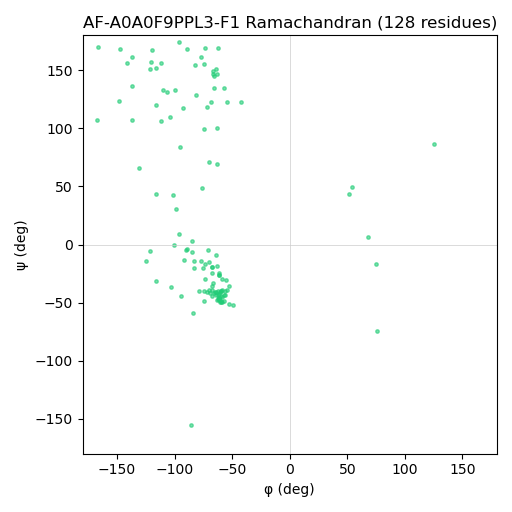
ATOM 679 C CA . ASN A 1 87 ? -11.501 4.896 -3.732 1.00 95.50 87 ASN A CA 1
ATOM 680 C C . ASN A 1 87 ? -10.135 5.571 -3.958 1.00 95.50 87 ASN A C 1
ATOM 682 O O . ASN A 1 87 ? -9.255 5.509 -3.103 1.00 95.50 87 ASN A O 1
ATOM 686 N N . GLY A 1 88 ? -9.980 6.272 -5.086 1.00 92.69 88 GLY A N 1
ATOM 687 C CA . GLY A 1 88 ? -8.749 6.993 -5.433 1.00 92.69 88 GLY A CA 1
ATOM 688 C C . GLY A 1 88 ? -8.187 7.907 -4.338 1.00 92.69 88 GLY A C 1
ATOM 689 O O . GLY A 1 88 ? -7.022 7.745 -3.982 1.00 92.69 88 GLY A O 1
ATOM 690 N N . PRO A 1 89 ? -8.966 8.830 -3.741 1.00 93.69 89 PRO A N 1
ATOM 691 C CA . PRO A 1 89 ? -8.485 9.642 -2.621 1.00 93.69 89 PRO A CA 1
ATOM 692 C C . PRO A 1 89 ? -7.966 8.828 -1.427 1.00 93.69 89 PRO A C 1
ATOM 694 O O . PRO A 1 89 ? -6.954 9.190 -0.834 1.00 93.69 89 PRO A O 1
ATOM 697 N N . GLU A 1 90 ? -8.628 7.725 -1.078 1.00 95.00 90 GLU A N 1
ATOM 698 C CA . GLU A 1 90 ? -8.192 6.825 -0.004 1.00 95.00 90 GLU A CA 1
ATOM 699 C C . GLU A 1 90 ? -6.919 6.065 -0.378 1.00 95.00 90 GLU A C 1
ATOM 701 O O . GLU A 1 90 ? -6.014 5.955 0.443 1.00 95.00 90 GLU A O 1
ATOM 706 N N . MET A 1 91 ? -6.822 5.585 -1.618 1.00 93.88 91 MET A N 1
ATOM 707 C CA . MET A 1 91 ? -5.628 4.929 -2.148 1.00 93.88 91 MET A CA 1
ATOM 708 C C . MET A 1 91 ? -4.425 5.875 -2.110 1.00 93.88 91 MET A C 1
ATOM 710 O O . MET A 1 91 ? -3.392 5.523 -1.537 1.00 93.88 91 MET A O 1
ATOM 714 N N . LEU A 1 92 ? -4.578 7.101 -2.621 1.00 90.19 92 LEU A N 1
ATOM 715 C CA . LEU A 1 92 ? -3.536 8.126 -2.578 1.00 90.19 92 LEU A CA 1
ATOM 716 C C . LEU A 1 92 ? -3.134 8.414 -1.133 1.00 90.19 92 LEU A C 1
ATOM 718 O O . LEU A 1 92 ? -1.961 8.344 -0.779 1.00 90.19 92 LEU A O 1
ATOM 722 N N . ALA A 1 93 ? -4.114 8.644 -0.263 1.00 91.88 93 ALA A N 1
ATOM 723 C CA . ALA A 1 93 ? -3.863 8.910 1.139 1.00 91.88 93 ALA A CA 1
ATOM 724 C C . ALA A 1 93 ? -3.376 7.698 1.939 1.00 91.88 93 ALA A C 1
ATOM 726 O O . ALA A 1 93 ? -3.085 7.869 3.114 1.00 91.88 93 ALA A O 1
ATOM 727 N N . LEU A 1 94 ? -3.296 6.489 1.397 1.00 92.44 94 LEU A N 1
ATOM 728 C CA . LEU A 1 94 ? -2.688 5.346 2.083 1.00 92.44 94 LEU A CA 1
ATOM 729 C C . LEU A 1 94 ? -1.292 5.049 1.551 1.00 92.44 94 LEU A C 1
ATOM 731 O O . LEU A 1 94 ? -0.411 4.683 2.330 1.00 92.44 94 LEU A O 1
ATOM 735 N N . PHE A 1 95 ? -1.098 5.214 0.244 1.00 90.81 95 PHE A N 1
ATOM 736 C CA . PHE A 1 95 ? 0.042 4.643 -0.463 1.00 90.81 95 PHE A CA 1
ATOM 737 C C . PHE A 1 95 ? 0.924 5.671 -1.180 1.00 90.81 95 PHE A C 1
ATOM 739 O O . PHE A 1 95 ? 1.986 5.294 -1.666 1.00 90.81 95 PHE A O 1
ATOM 746 N N . CYS A 1 96 ? 0.551 6.954 -1.205 1.00 87.94 96 CYS A N 1
ATOM 747 C CA . CYS A 1 96 ? 1.378 8.020 -1.769 1.00 87.94 96 CYS A CA 1
ATOM 748 C C . CYS A 1 96 ? 1.926 8.950 -0.669 1.00 87.94 96 CYS A C 1
ATOM 750 O O . CYS A 1 96 ? 1.169 9.404 0.196 1.00 87.94 96 CYS A O 1
ATOM 752 N N . PRO A 1 97 ? 3.228 9.286 -0.689 1.00 87.19 97 PRO A N 1
ATOM 753 C CA . PRO A 1 97 ? 3.790 10.263 0.238 1.00 87.19 97 PRO A CA 1
ATOM 754 C C . PRO A 1 97 ? 3.237 11.660 -0.025 1.00 87.19 97 PRO A C 1
ATOM 756 O O . PRO A 1 97 ? 2.931 12.023 -1.158 1.00 87.19 97 PRO A O 1
ATOM 759 N N . GLY A 1 98 ? 3.141 12.462 1.031 1.00 87.75 98 GLY A N 1
ATOM 760 C CA . GLY A 1 98 ? 2.603 13.823 0.971 1.00 87.75 98 GLY A CA 1
ATOM 761 C C . GLY A 1 98 ? 1.078 13.901 0.842 1.00 87.75 98 GLY A C 1
ATOM 762 O O . GLY A 1 98 ? 0.507 14.939 1.170 1.00 87.75 98 GLY A O 1
ATOM 763 N N . GLU A 1 99 ? 0.417 12.811 0.456 1.00 88.81 99 GLU A N 1
ATOM 764 C CA . GLU A 1 99 ? -1.041 12.715 0.404 1.00 88.81 99 GLU A CA 1
ATOM 765 C C . GLU A 1 99 ? -1.612 12.389 1.784 1.00 88.81 99 GLU A C 1
ATOM 767 O O . GLU A 1 99 ? -0.935 11.794 2.622 1.00 88.81 99 GLU A O 1
ATOM 772 N N . GLY A 1 100 ? -2.862 12.768 2.048 1.00 89.19 100 GLY A N 1
ATOM 773 C CA . GLY A 1 100 ? -3.527 12.550 3.333 1.00 89.19 100 GLY A CA 1
ATOM 774 C C . GLY A 1 100 ? -5.036 12.774 3.273 1.00 89.19 100 GLY A C 1
ATOM 775 O O . GLY A 1 100 ? -5.569 13.282 2.291 1.00 89.19 100 GLY A O 1
ATOM 776 N N . LEU A 1 101 ? -5.723 12.398 4.348 1.00 89.81 101 LEU A N 1
ATOM 777 C CA . LEU A 1 101 ? -7.140 12.690 4.583 1.00 89.81 101 LEU A CA 1
ATOM 778 C C . LEU A 1 101 ? -7.281 13.506 5.870 1.00 89.81 101 LEU A C 1
ATOM 780 O O . LEU A 1 101 ? -6.364 13.572 6.684 1.00 89.81 101 LEU A O 1
ATOM 784 N N . SER A 1 102 ? -8.457 14.085 6.113 1.00 87.75 102 SER A N 1
ATOM 785 C CA . SER A 1 102 ? -8.737 14.785 7.379 1.00 87.75 102 SER A CA 1
ATOM 786 C C . SER A 1 102 ? -8.502 13.906 8.617 1.00 87.75 102 SER A C 1
ATOM 788 O O . SER A 1 102 ? -8.127 14.413 9.670 1.00 87.75 102 SER A O 1
ATOM 790 N N . CYS A 1 103 ? -8.695 12.593 8.482 1.00 85.94 103 CYS A N 1
ATOM 791 C CA . CYS A 1 103 ? -8.491 11.585 9.520 1.00 85.94 103 CYS A CA 1
ATOM 792 C C . CYS A 1 103 ? -7.084 10.963 9.533 1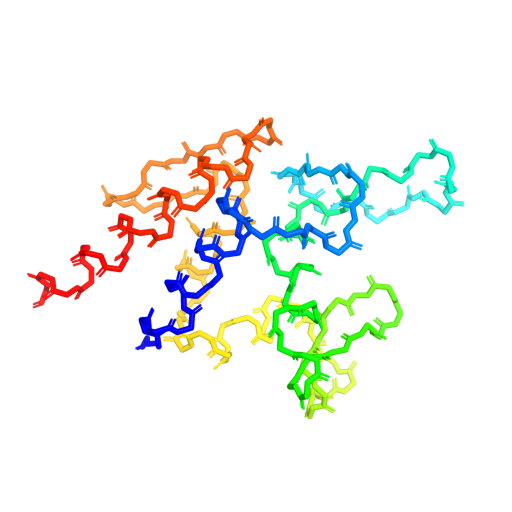.00 85.94 103 CYS A C 1
ATOM 794 O O . CYS A 1 103 ? -6.740 10.272 10.491 1.00 85.94 103 CYS A O 1
ATOM 796 N N . ILE A 1 104 ? -6.280 11.170 8.484 1.00 88.62 104 ILE A N 1
ATOM 797 C CA . ILE A 1 104 ? -4.968 10.534 8.312 1.00 88.62 104 ILE A CA 1
ATOM 798 C C . ILE A 1 104 ? -3.972 11.576 7.813 1.00 88.62 104 ILE A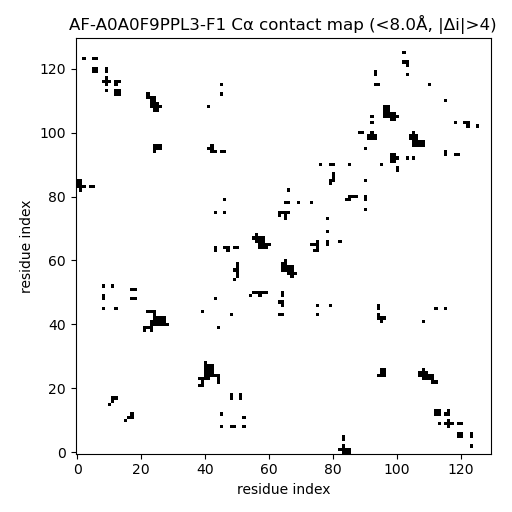 C 1
ATOM 800 O O . ILE A 1 104 ? -4.023 11.949 6.637 1.00 88.62 104 ILE A O 1
ATOM 804 N N . PRO A 1 105 ? -3.043 12.033 8.668 1.00 89.94 105 PRO A N 1
ATOM 805 C CA . PRO A 1 105 ? -2.083 13.047 8.270 1.00 89.94 105 PRO A CA 1
ATOM 806 C C . PRO A 1 105 ? -1.151 12.532 7.161 1.00 89.94 105 PRO A C 1
ATOM 808 O O . PRO A 1 105 ? -0.852 11.333 7.098 1.00 89.94 105 PRO A O 1
ATOM 811 N N . PRO A 1 106 ? -0.651 13.425 6.291 1.00 91.62 106 PRO A N 1
ATOM 812 C CA . PRO A 1 106 ? 0.355 13.059 5.307 1.00 91.62 106 PRO A CA 1
ATOM 813 C C . PRO A 1 106 ? 1.656 12.604 5.981 1.00 91.62 106 PRO A C 1
ATOM 815 O O . PRO A 1 106 ? 2.018 13.103 7.045 1.00 91.62 106 PRO A O 1
ATOM 818 N N . ILE A 1 107 ? 2.355 11.652 5.355 1.00 90.19 107 ILE A N 1
ATOM 819 C CA . ILE A 1 107 ? 3.691 11.194 5.773 1.00 90.19 107 ILE A CA 1
ATOM 820 C C . ILE A 1 107 ? 4.677 11.414 4.625 1.00 90.19 107 ILE A C 1
ATOM 822 O O . ILE A 1 107 ? 4.276 11.439 3.459 1.00 90.19 107 ILE A O 1
ATOM 826 N N . GLY A 1 108 ? 5.946 11.626 4.968 1.00 87.31 108 GLY A N 1
ATOM 827 C CA . GLY A 1 108 ? 7.020 11.888 4.013 1.00 87.31 108 GLY A CA 1
ATOM 828 C C . GLY A 1 108 ? 7.451 10.649 3.236 1.00 87.31 108 GLY A C 1
ATOM 829 O O . GLY A 1 108 ? 7.081 9.524 3.561 1.00 87.31 108 GLY A O 1
ATOM 830 N N . SER A 1 109 ? 8.264 10.861 2.203 1.00 84.62 109 SER A N 1
ATOM 831 C CA . SER A 1 109 ? 8.817 9.781 1.380 1.00 84.62 109 SER A CA 1
ATOM 832 C C . SER A 1 109 ? 9.857 8.910 2.089 1.00 84.62 109 SER A C 1
ATOM 834 O O . SER A 1 109 ? 10.191 7.821 1.624 1.00 84.62 109 SER A O 1
ATOM 836 N N . ASP A 1 110 ? 10.361 9.391 3.219 1.00 84.88 110 ASP A N 1
ATOM 837 C CA . ASP A 1 110 ? 11.248 8.708 4.151 1.00 84.88 110 ASP A CA 1
ATOM 838 C C . ASP A 1 110 ? 10.502 7.834 5.171 1.00 84.88 110 ASP A C 1
ATOM 840 O O . ASP A 1 110 ? 11.147 7.217 6.020 1.00 84.88 110 ASP A O 1
ATOM 844 N N . ALA A 1 111 ? 9.170 7.738 5.074 1.00 89.00 111 ALA A N 1
ATOM 845 C CA . ALA A 1 111 ? 8.377 6.908 5.964 1.00 89.00 111 ALA A CA 1
ATOM 846 C C . ALA A 1 111 ? 8.821 5.439 5.937 1.00 89.00 111 ALA A C 1
ATOM 848 O O . ALA A 1 111 ? 9.014 4.809 4.892 1.00 89.00 111 ALA A O 1
ATOM 849 N N . THR A 1 112 ? 8.935 4.878 7.130 1.00 90.81 112 THR A N 1
ATOM 850 C CA . THR A 1 112 ? 9.264 3.479 7.367 1.00 90.81 112 THR A CA 1
ATOM 851 C C . THR A 1 112 ? 8.060 2.571 7.115 1.00 90.81 112 THR A C 1
ATOM 853 O O . THR A 1 112 ? 6.903 2.990 7.185 1.00 90.81 112 THR A O 1
ATOM 856 N N . ARG A 1 113 ? 8.318 1.270 6.923 1.00 91.19 113 ARG A N 1
ATOM 857 C CA . ARG A 1 113 ? 7.261 0.245 6.826 1.00 91.19 113 ARG A CA 1
ATOM 858 C C . ARG A 1 113 ? 6.288 0.268 8.013 1.00 91.19 113 ARG A C 1
ATOM 860 O O . ARG A 1 113 ? 5.089 0.094 7.827 1.00 91.19 113 ARG A O 1
ATOM 867 N N . HIS A 1 114 ? 6.792 0.568 9.212 1.00 94.19 114 HIS A N 1
ATOM 868 C CA . HIS A 1 114 ? 5.994 0.660 10.435 1.00 94.19 114 HIS A CA 1
ATOM 869 C C . HIS A 1 114 ? 5.068 1.882 10.434 1.00 94.19 114 HIS A C 1
ATOM 871 O O . HIS A 1 114 ? 3.922 1.782 10.859 1.00 94.19 114 HIS A O 1
ATOM 877 N N . GLU A 1 115 ? 5.529 3.028 9.931 1.00 93.94 115 GLU A N 1
ATOM 878 C CA . GLU A 1 115 ? 4.691 4.229 9.817 1.00 93.94 115 GLU A CA 1
ATOM 879 C C . GLU A 1 115 ? 3.582 4.038 8.780 1.00 93.94 115 GLU A C 1
ATOM 881 O O . GLU A 1 115 ? 2.435 4.413 9.030 1.00 93.94 115 GLU A O 1
ATOM 886 N N . VAL A 1 116 ? 3.886 3.379 7.657 1.00 93.44 116 VAL A N 1
ATOM 887 C CA . VAL A 1 116 ? 2.880 3.022 6.645 1.00 93.44 116 VAL A CA 1
ATOM 888 C C . VAL A 1 116 ? 1.872 2.005 7.199 1.00 93.44 116 VAL A C 1
ATOM 890 O O . VAL A 1 116 ? 0.666 2.171 7.020 1.00 93.44 116 VAL A O 1
ATOM 893 N N . ALA A 1 117 ? 2.316 0.994 7.949 1.00 95.44 117 ALA A N 1
ATOM 894 C CA . ALA A 1 117 ? 1.417 0.051 8.616 1.00 95.44 117 ALA A CA 1
ATOM 895 C C . ALA A 1 117 ? 0.505 0.734 9.650 1.00 95.44 117 ALA A C 1
ATOM 897 O O . ALA A 1 117 ? -0.715 0.545 9.636 1.00 95.44 117 ALA A O 1
ATOM 898 N N . ALA A 1 118 ? 1.070 1.590 10.508 1.00 95.25 118 ALA A N 1
ATOM 899 C CA . ALA A 1 118 ? 0.316 2.353 11.499 1.00 95.25 118 ALA A CA 1
ATOM 900 C C 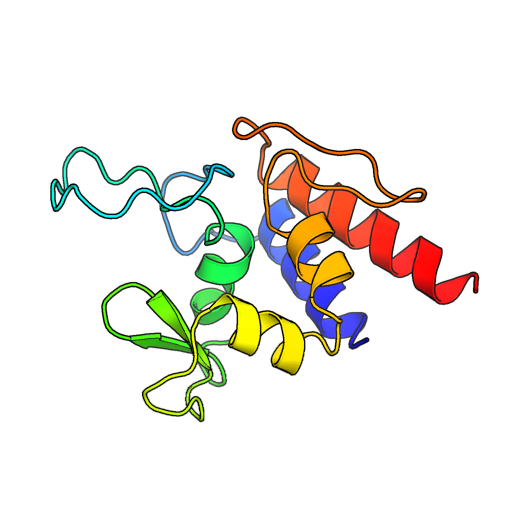. ALA A 1 118 ? -0.743 3.249 10.839 1.00 95.25 118 ALA A C 1
ATOM 902 O O . ALA A 1 118 ? -1.872 3.345 11.332 1.00 95.25 118 ALA A O 1
ATOM 903 N N . ARG A 1 119 ? -0.401 3.848 9.694 1.00 94.69 119 ARG A N 1
ATOM 904 C CA . ARG A 1 119 ? -1.311 4.632 8.857 1.00 94.69 119 ARG A CA 1
ATOM 905 C C . ARG A 1 119 ? -2.483 3.800 8.335 1.00 94.69 119 ARG A C 1
ATOM 907 O O . ARG A 1 119 ? -3.629 4.219 8.490 1.00 94.69 119 ARG A O 1
ATOM 914 N N . ILE A 1 120 ? -2.220 2.611 7.789 1.00 96.06 120 ILE A N 1
ATOM 915 C CA . ILE A 1 120 ? -3.268 1.685 7.329 1.00 96.06 120 ILE A CA 1
ATOM 916 C C . ILE A 1 120 ? -4.199 1.306 8.490 1.00 96.06 120 ILE A C 1
ATOM 918 O O . ILE A 1 120 ? -5.421 1.365 8.359 1.00 96.06 120 ILE A O 1
ATOM 922 N N . ARG A 1 121 ? -3.646 0.980 9.665 1.00 96.94 121 ARG A N 1
ATOM 923 C CA . ARG A 1 121 ? -4.449 0.655 10.857 1.00 96.94 121 ARG A CA 1
ATOM 924 C C . ARG A 1 121 ? -5.309 1.836 11.316 1.00 96.94 121 ARG A C 1
ATOM 926 O O . ARG A 1 121 ? -6.450 1.631 11.723 1.00 96.94 121 ARG A O 1
ATOM 933 N N . ALA A 1 122 ? -4.778 3.059 11.268 1.00 95.69 122 ALA A N 1
ATOM 934 C CA . ALA A 1 122 ? -5.530 4.266 11.609 1.00 95.69 122 ALA A CA 1
ATOM 935 C C . ALA A 1 122 ? -6.705 4.501 10.647 1.00 95.69 122 ALA A C 1
ATOM 937 O O . ALA A 1 122 ? -7.800 4.817 11.106 1.00 95.69 122 ALA A O 1
ATOM 938 N N . PHE A 1 123 ? -6.503 4.273 9.346 1.00 96.19 123 PHE A N 1
ATOM 939 C CA . PHE A 1 123 ? -7.572 4.338 8.348 1.00 96.19 123 PHE A CA 1
ATOM 940 C C . PHE A 1 123 ? -8.692 3.344 8.611 1.00 96.19 123 PHE A C 1
ATOM 942 O O . PHE A 1 123 ? -9.857 3.736 8.614 1.00 96.19 123 PHE A O 1
ATOM 949 N N . VAL A 1 124 ? -8.341 2.076 8.852 1.00 97.00 124 VAL A N 1
ATOM 950 C CA . VAL A 1 124 ? -9.330 1.024 9.110 1.00 97.00 124 VAL A CA 1
ATOM 951 C C . VAL A 1 124 ? -10.170 1.376 10.337 1.00 97.00 124 VAL A C 1
ATOM 953 O O . VAL A 1 124 ? -11.392 1.389 10.231 1.00 97.00 124 VAL A O 1
ATOM 956 N N . ARG A 1 125 ? -9.535 1.771 11.454 1.00 96.44 125 ARG A N 1
ATOM 957 C CA . ARG A 1 125 ? -10.260 2.208 12.662 1.00 96.44 125 ARG A CA 1
ATOM 958 C C . ARG A 1 125 ? -11.207 3.371 12.377 1.00 96.44 125 ARG A C 1
ATOM 960 O O . ARG A 1 125 ? -12.372 3.310 12.740 1.00 96.44 125 ARG A O 1
ATOM 967 N N . TRP A 1 126 ? -10.725 4.405 11.687 1.00 95.19 126 TRP A N 1
ATOM 968 C CA . TRP A 1 126 ? -11.560 5.555 11.348 1.00 95.19 126 TRP A CA 1
ATOM 969 C C . TRP A 1 126 ? -12.764 5.164 10.480 1.00 95.19 126 TRP A C 1
ATOM 971 O O . TRP A 1 126 ? -13.855 5.675 10.707 1.00 95.19 126 TRP A O 1
ATOM 981 N N . LYS A 1 127 ? -12.588 4.266 9.502 1.00 95.19 127 LYS A N 1
ATOM 982 C CA . LYS A 1 127 ? -13.677 3.789 8.637 1.00 95.19 127 LYS A CA 1
ATOM 983 C C . LYS A 1 127 ? -14.730 2.973 9.381 1.00 95.19 127 LYS A C 1
ATOM 985 O O . LYS A 1 127 ? -15.886 3.027 8.986 1.00 95.19 127 LYS A O 1
ATOM 990 N N . GLU A 1 128 ? -14.340 2.218 10.403 1.00 94.06 128 GLU A N 1
ATOM 991 C CA . GLU A 1 128 ? -15.257 1.412 11.223 1.00 94.06 128 GLU A CA 1
ATOM 992 C C . GLU A 1 128 ? -16.080 2.254 12.212 1.00 94.06 128 GLU A C 1
ATOM 994 O O . GLU A 1 128 ? -17.123 1.807 12.680 1.00 94.06 128 GLU A O 1
ATOM 999 N N . GLU A 1 129 ? -15.626 3.469 12.525 1.00 92.56 129 GLU A N 1
ATOM 1000 C CA . GLU A 1 129 ? -16.308 4.412 13.422 1.00 92.56 129 GLU A CA 1
ATOM 1001 C C . GLU A 1 129 ? -17.314 5.341 12.704 1.00 92.56 129 GLU A C 1
ATOM 1003 O O . GLU A 1 129 ? -17.977 6.138 13.373 1.00 92.56 129 GLU A O 1
ATOM 1008 N N . GLN A 1 130 ? -17.422 5.267 11.369 1.00 83.56 130 GLN A N 1
ATOM 1009 C CA . GLN A 1 130 ? -18.390 6.021 10.548 1.00 83.56 130 GLN A CA 1
ATOM 1010 C C . GLN A 1 130 ? -19.666 5.215 10.294 1.00 83.56 130 GLN A C 1
ATOM 1012 O O . GLN A 1 130 ? -20.755 5.833 10.330 1.00 83.56 130 GLN A O 1
#

Radius of gyration: 13.85 Å; Cα contacts (8 Å, |Δi|>4): 194; chains: 1; bounding box: 41×31×34 Å

Organism: NCBI:txid412755

pLDDT: mean 83.81, std 17.23, range [36.5, 98.06]

Mean predicted aligned error: 5.97 Å

Sequence (130 aa):
MNASRLLQLAEHLETGELGHEKFFFGSFTAGERNPDRYNCGTV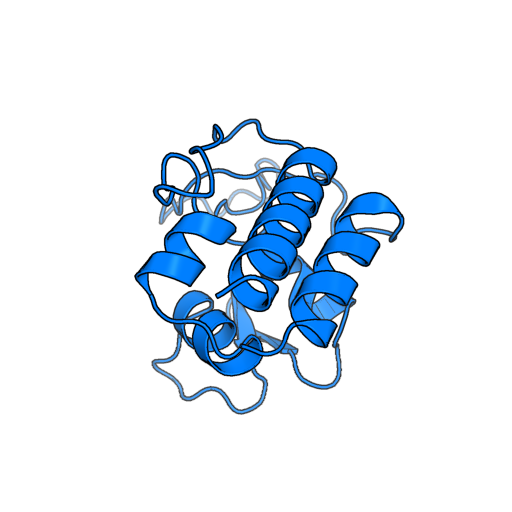GCAIGECPAVWPGEWEFKNLMPVLRDAGELEDSLNCAERFFDINGPEMLALFCPGEGLSCIPPIGSDATRHEVAARIRAFVRWKEEQ

Secondary structure (DSSP, 8-state):
--HHHHHHHHHHHHHSPPSSS-------------GGG----TTTTTTTTHHHH-TTTEEEETTEEEETT--TT--HHHHHHHHHT--HHHHHHHHSTT--BTTB----TT--HHHHHHHHHHHHHHHHT-

Foldseek 3Di:
DQLVVLLLLLCCLVPNDAPDDDAWAAADDPDDPDPVPPPPHHLCRSLVSCCVSCVPQWDQDPNFIAGPPDDPPDGSLNRCCVVRVHDPLVSCQLRHAPRHDPQAHGHHRRDGSNNSSVRSVSVSVVVVVD